Protein AF-A0A920VWK7-F1 (afdb_monomer_lite)

Structure (mmCIF, N/CA/C/O backbone):
data_AF-A0A920VWK7-F1
#
_entry.id   AF-A0A920VWK7-F1
#
loop_
_atom_site.group_PDB
_atom_site.id
_atom_site.type_symbol
_atom_site.label_atom_id
_atom_site.label_alt_id
_atom_site.label_comp_id
_atom_site.label_asym_id
_atom_site.label_entity_id
_atom_site.label_seq_id
_atom_site.pdbx_PDB_ins_code
_atom_site.Cartn_x
_atom_site.Cartn_y
_atom_site.Cartn_z
_atom_site.occupancy
_atom_site.B_iso_or_equiv
_atom_site.auth_seq_id
_atom_site.auth_comp_id
_atom_site.auth_asym_id
_atom_site.auth_atom_id
_atom_site.pdbx_PDB_model_num
ATOM 1 N N . MET A 1 1 ? -8.864 6.706 -6.988 1.00 40.84 1 MET A N 1
ATOM 2 C CA . MET A 1 1 ? -9.588 7.421 -5.906 1.00 40.84 1 MET A CA 1
ATOM 3 C C . MET A 1 1 ? -10.229 6.371 -5.015 1.00 40.84 1 MET A C 1
ATOM 5 O O . MET A 1 1 ? -10.830 5.451 -5.556 1.00 40.84 1 MET A O 1
ATOM 9 N N . GLY A 1 2 ? -9.999 6.447 -3.701 1.00 53.31 2 GLY A N 1
ATOM 10 C CA . GLY A 1 2 ? -10.390 5.415 -2.731 1.00 53.31 2 GLY A CA 1
ATOM 11 C C . GLY A 1 2 ? -11.820 5.559 -2.212 1.00 53.31 2 GLY A C 1
ATOM 12 O O . GLY A 1 2 ? -12.460 6.589 -2.414 1.00 53.31 2 GLY A O 1
ATOM 13 N N . VAL A 1 3 ? -12.311 4.513 -1.551 1.00 54.47 3 VAL A N 1
ATOM 14 C CA . VAL A 1 3 ? -13.620 4.487 -0.882 1.00 54.47 3 VAL A CA 1
ATOM 15 C C . VAL A 1 3 ? -13.497 3.719 0.436 1.00 54.47 3 VAL A C 1
ATOM 17 O O . VAL A 1 3 ? -12.747 2.743 0.527 1.00 54.47 3 VAL A O 1
ATOM 20 N N . PHE A 1 4 ? -14.203 4.170 1.470 1.00 56.66 4 PHE A N 1
ATOM 21 C CA . PHE A 1 4 ? -14.059 3.686 2.841 1.00 56.66 4 PHE A CA 1
ATOM 22 C C . PHE A 1 4 ? -15.153 2.698 3.266 1.00 56.66 4 PHE A C 1
ATOM 24 O O . PHE A 1 4 ? -16.298 2.813 2.862 1.00 56.66 4 PHE A O 1
ATOM 31 N N . SER A 1 5 ? -14.801 1.794 4.178 1.00 58.31 5 SER A N 1
ATOM 32 C CA . SER A 1 5 ? -15.632 0.811 4.885 1.00 58.31 5 SER A CA 1
ATOM 33 C C . SER A 1 5 ? -16.320 -0.246 4.015 1.00 58.31 5 SER A C 1
ATOM 35 O O . SER A 1 5 ? -17.543 -0.314 3.934 1.00 58.31 5 SER A O 1
ATOM 37 N N . LEU A 1 6 ? -15.523 -1.117 3.389 1.00 62.44 6 LEU A N 1
ATOM 38 C CA . LEU A 1 6 ? -16.017 -2.211 2.548 1.00 62.44 6 LEU A CA 1
ATOM 39 C C . LEU A 1 6 ? -15.268 -3.507 2.890 1.00 62.44 6 LEU A C 1
ATOM 41 O O . LEU A 1 6 ? -14.084 -3.631 2.589 1.00 62.44 6 LEU A O 1
ATOM 45 N N . LYS A 1 7 ? -15.950 -4.452 3.551 1.00 57.34 7 LYS A N 1
ATOM 46 C CA . LYS A 1 7 ? -15.389 -5.766 3.927 1.00 57.34 7 LYS A CA 1
ATOM 47 C C . LYS A 1 7 ? -15.497 -6.813 2.809 1.00 57.34 7 LYS A C 1
ATOM 49 O O . LYS A 1 7 ? -14.601 -7.634 2.673 1.00 57.34 7 LYS A O 1
ATOM 54 N N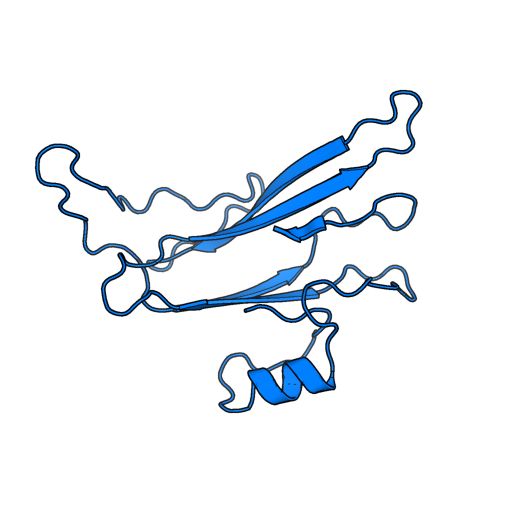 . ASP A 1 8 ? -16.534 -6.727 1.969 1.00 63.69 8 ASP A N 1
ATOM 55 C CA . ASP A 1 8 ? -16.905 -7.777 1.003 1.00 63.69 8 ASP A CA 1
ATOM 56 C C . ASP A 1 8 ? -17.111 -7.228 -0.417 1.00 63.69 8 ASP A C 1
ATOM 58 O O . ASP A 1 8 ? -18.178 -7.369 -1.024 1.00 63.69 8 ASP A O 1
ATOM 62 N N . VAL A 1 9 ? -16.106 -6.533 -0.949 1.00 68.44 9 VAL A N 1
ATOM 63 C CA . VAL A 1 9 ? -16.151 -6.015 -2.321 1.00 68.44 9 VAL A CA 1
ATOM 64 C C . VAL A 1 9 ? -15.140 -6.745 -3.193 1.00 68.44 9 VAL A C 1
ATOM 66 O O . VAL A 1 9 ? -13.947 -6.773 -2.901 1.00 68.44 9 VAL A O 1
ATOM 69 N N . ASP A 1 10 ? -15.636 -7.318 -4.290 1.00 71.25 10 ASP A N 1
ATOM 70 C CA . ASP A 1 10 ? -14.802 -7.926 -5.320 1.00 71.25 10 ASP A CA 1
ATOM 71 C C . ASP A 1 10 ? -14.040 -6.842 -6.092 1.00 71.25 10 ASP A C 1
ATOM 73 O O . ASP A 1 10 ? -14.618 -6.082 -6.873 1.00 71.25 10 ASP A O 1
ATOM 77 N N . LEU A 1 11 ? -12.724 -6.799 -5.877 1.00 72.25 11 LEU A N 1
ATOM 78 C CA . LEU A 1 11 ? -11.803 -5.868 -6.528 1.00 72.25 11 LEU A CA 1
ATOM 79 C C . LEU A 1 11 ? -11.714 -6.061 -8.051 1.00 72.25 11 LEU A C 1
ATOM 81 O O . LEU A 1 11 ? -11.142 -5.208 -8.729 1.00 72.25 11 LEU A O 1
ATOM 85 N N . ASN A 1 12 ? -12.212 -7.170 -8.601 1.00 74.50 12 ASN A N 1
ATOM 86 C CA . ASN A 1 12 ? -12.187 -7.453 -10.038 1.00 74.50 12 ASN A CA 1
ATOM 87 C C . ASN A 1 12 ? -13.516 -7.157 -10.748 1.00 74.50 12 ASN A C 1
ATOM 89 O O . ASN A 1 12 ? -13.604 -7.352 -11.955 1.00 74.50 12 ASN A O 1
ATOM 93 N N . SER A 1 13 ? -14.536 -6.684 -10.029 1.00 74.06 13 SER A N 1
ATOM 94 C CA . SER A 1 13 ? -15.829 -6.338 -10.622 1.00 74.06 13 SER A CA 1
ATOM 95 C C . SER A 1 13 ? -15.742 -5.024 -11.410 1.00 74.06 13 SER A C 1
ATOM 97 O O . SER A 1 13 ? -15.250 -4.028 -10.884 1.00 74.06 13 SER A O 1
ATOM 99 N N . ASP A 1 14 ? -16.304 -4.976 -12.622 1.00 74.00 14 ASP A N 1
ATOM 100 C CA . ASP A 1 14 ? -16.440 -3.725 -13.395 1.00 74.00 14 ASP A CA 1
ATOM 101 C C . ASP A 1 14 ? -17.271 -2.659 -12.648 1.00 74.00 14 ASP A C 1
ATOM 103 O O . ASP A 1 14 ? -17.033 -1.459 -12.769 1.00 74.00 14 ASP A O 1
ATOM 107 N N . ASP A 1 15 ? -18.198 -3.095 -11.789 1.00 74.62 15 ASP A N 1
ATOM 108 C CA . ASP A 1 15 ? -19.023 -2.234 -10.933 1.00 74.62 15 ASP A CA 1
ATOM 109 C C . ASP A 1 15 ? -18.349 -1.849 -9.603 1.00 74.62 15 ASP A C 1
ATOM 111 O O . ASP A 1 15 ? -19.021 -1.332 -8.704 1.00 74.62 15 ASP A O 1
ATOM 115 N N . LEU A 1 16 ? -17.045 -2.109 -9.434 1.00 72.31 16 LEU A N 1
ATOM 116 C CA . LEU A 1 16 ? -16.307 -1.861 -8.189 1.00 72.31 16 LEU A CA 1
ATOM 117 C C . LEU A 1 16 ? -16.565 -0.454 -7.642 1.00 72.31 16 LEU A C 1
ATOM 119 O O . LEU A 1 16 ? -16.924 -0.294 -6.479 1.00 72.31 16 LEU A O 1
ATOM 123 N N . VAL A 1 17 ? -16.434 0.560 -8.498 1.00 70.88 17 VAL A N 1
ATOM 124 C CA . VAL A 1 17 ? -16.604 1.970 -8.125 1.00 70.88 17 VAL A CA 1
ATOM 125 C C . VAL A 1 17 ? -18.030 2.251 -7.669 1.00 70.88 17 VAL A C 1
ATOM 127 O O . VAL A 1 17 ? -18.237 2.863 -6.625 1.00 70.88 17 VAL A O 1
ATOM 130 N N . LYS A 1 18 ? -19.022 1.764 -8.419 1.00 70.69 18 LYS A N 1
ATOM 131 C CA . LYS A 1 18 ? -20.438 1.988 -8.122 1.00 70.69 18 LYS A CA 1
ATOM 132 C C . LYS A 1 18 ? -20.837 1.339 -6.796 1.00 70.69 18 LYS A C 1
ATOM 134 O O . LYS A 1 18 ? -21.386 2.009 -5.929 1.00 70.69 18 LYS A O 1
ATOM 139 N N . LYS A 1 19 ? -20.472 0.068 -6.599 1.00 71.88 19 LYS A N 1
ATOM 140 C CA . LYS A 1 19 ? -20.716 -0.664 -5.344 1.00 71.88 19 LYS A CA 1
ATOM 141 C C . LYS A 1 19 ? -19.986 -0.032 -4.168 1.00 71.88 19 LYS A C 1
ATOM 143 O O . LYS A 1 19 ? -20.509 -0.028 -3.056 1.00 71.88 19 LYS A O 1
ATOM 148 N N . ALA A 1 20 ? -18.785 0.489 -4.409 1.00 68.94 20 ALA A N 1
ATOM 149 C CA . ALA A 1 20 ? -18.026 1.165 -3.382 1.00 68.94 20 ALA A CA 1
ATOM 150 C C . ALA A 1 20 ? -18.722 2.460 -2.947 1.00 68.94 20 ALA A C 1
ATOM 152 O O . ALA A 1 20 ? -18.938 2.640 -1.755 1.00 68.94 20 ALA A O 1
ATOM 153 N N . TYR A 1 21 ? -19.152 3.314 -3.881 1.00 66.19 21 TYR A N 1
ATOM 154 C CA . TYR A 1 21 ? -19.901 4.533 -3.549 1.00 66.19 21 TYR A CA 1
ATOM 155 C C . TYR A 1 21 ? -21.268 4.265 -2.904 1.00 66.19 21 TYR A C 1
ATOM 157 O O . TYR A 1 21 ? -21.710 5.063 -2.087 1.00 66.19 21 TYR A O 1
ATOM 165 N N . GLU A 1 22 ? -21.939 3.162 -3.246 1.00 69.31 22 GLU A N 1
ATOM 166 C CA . GLU A 1 22 ? -23.230 2.796 -2.642 1.00 69.31 22 GLU A CA 1
ATOM 167 C C . GLU A 1 22 ? -23.103 2.340 -1.183 1.00 69.31 22 GLU A C 1
ATOM 169 O O . GLU A 1 22 ? -24.011 2.561 -0.385 1.00 69.31 22 GLU A O 1
ATOM 174 N N . LYS A 1 23 ? -22.003 1.664 -0.836 1.00 68.56 23 LYS A N 1
ATOM 175 C CA . LYS A 1 23 ? -21.838 1.003 0.468 1.00 68.56 23 LYS A CA 1
ATOM 176 C C . LYS A 1 23 ? -20.802 1.659 1.376 1.00 68.56 23 LYS A C 1
ATOM 178 O O . LYS A 1 23 ? -20.737 1.320 2.554 1.00 68.56 23 LYS A O 1
ATOM 183 N N . GLY A 1 24 ? -19.972 2.534 0.826 1.00 68.12 24 GLY A N 1
ATOM 184 C CA . GLY A 1 24 ? -18.816 3.090 1.501 1.00 68.12 24 GLY A CA 1
ATOM 185 C C . GLY A 1 24 ? -18.906 4.589 1.744 1.00 68.12 24 GLY A C 1
ATOM 186 O O . GLY A 1 24 ? -19.702 5.305 1.141 1.00 68.12 24 GLY A O 1
ATOM 187 N N . VAL A 1 25 ? -18.049 5.076 2.636 1.00 70.38 25 VAL A N 1
ATOM 188 C CA . VAL A 1 25 ? -17.906 6.508 2.913 1.00 70.38 25 VAL A CA 1
ATOM 189 C C . VAL A 1 25 ? -16.916 7.099 1.894 1.00 70.38 25 VAL A C 1
ATOM 191 O O . VAL A 1 25 ? -15.847 6.519 1.678 1.00 70.38 25 VAL A O 1
ATOM 194 N N . PRO A 1 26 ? -17.235 8.212 1.212 1.00 68.06 26 PRO A N 1
ATOM 195 C CA . PRO A 1 26 ? -16.315 8.819 0.255 1.00 68.06 26 PRO A CA 1
ATOM 196 C C . PRO A 1 26 ? -15.115 9.470 0.958 1.00 68.06 26 PRO A C 1
ATOM 198 O O . PRO A 1 26 ? -15.201 9.901 2.110 1.00 68.06 26 PRO A O 1
ATOM 201 N N . MET A 1 27 ? -13.997 9.594 0.235 1.00 67.31 27 MET A N 1
ATOM 202 C CA . MET A 1 27 ? -12.832 10.365 0.689 1.00 67.31 27 MET A CA 1
ATOM 203 C C . MET A 1 27 ? -13.255 11.783 1.097 1.00 67.31 27 MET A C 1
ATOM 205 O O . MET A 1 27 ? -13.893 12.480 0.311 1.00 67.31 27 MET A O 1
ATOM 209 N N . GLY A 1 28 ? -12.886 12.214 2.305 1.00 65.50 28 GLY A N 1
ATOM 210 C CA . GLY A 1 28 ? -13.199 13.552 2.826 1.00 65.50 28 GLY A CA 1
ATOM 211 C C . GLY A 1 28 ? -14.486 13.659 3.650 1.00 65.50 28 GLY A C 1
ATOM 212 O O . GLY A 1 28 ? -14.753 14.730 4.184 1.00 65.50 28 GLY A O 1
ATOM 213 N N . ALA A 1 29 ? -15.259 12.581 3.788 1.00 65.38 29 ALA A N 1
ATOM 214 C CA . ALA A 1 29 ? -16.342 12.516 4.764 1.00 65.38 29 ALA A CA 1
ATOM 215 C C . ALA A 1 29 ? -15.842 11.998 6.123 1.00 65.38 29 ALA A C 1
ATOM 217 O O . ALA A 1 29 ? -14.874 11.236 6.199 1.00 65.38 29 ALA A O 1
ATOM 218 N N . ASP A 1 30 ? -16.524 12.402 7.194 1.00 65.38 30 ASP A N 1
ATOM 219 C CA . ASP A 1 30 ? -16.221 11.941 8.546 1.00 65.38 30 ASP A CA 1
ATOM 220 C C . ASP A 1 30 ? -16.660 10.487 8.732 1.00 65.38 30 ASP A C 1
ATOM 222 O O . ASP A 1 30 ? -17.808 10.114 8.479 1.00 65.38 30 ASP A O 1
ATOM 226 N N . LEU A 1 31 ? -15.735 9.653 9.206 1.00 65.88 31 LEU A N 1
ATOM 227 C CA . LEU A 1 31 ? -16.005 8.246 9.456 1.00 65.88 31 LEU A CA 1
ATOM 228 C C . LEU A 1 31 ? -16.511 8.056 10.891 1.00 65.88 31 LEU A C 1
ATOM 230 O O . LEU A 1 31 ? -15.734 7.985 11.844 1.00 65.88 31 LEU A O 1
ATOM 234 N N . ILE A 1 32 ? -17.830 7.957 11.045 1.00 62.16 32 ILE A N 1
ATOM 235 C CA . ILE A 1 32 ? -18.461 7.640 12.329 1.00 62.16 32 ILE A CA 1
ATOM 236 C C . ILE A 1 32 ? -18.408 6.120 12.514 1.00 62.16 32 ILE A C 1
ATOM 238 O O . ILE A 1 32 ? -19.163 5.374 11.897 1.00 62.16 32 ILE A O 1
ATOM 242 N N . SER A 1 33 ? -17.478 5.640 13.340 1.00 59.38 33 SER A N 1
ATOM 243 C CA . SER A 1 33 ? -17.373 4.211 13.657 1.00 59.38 33 SER A CA 1
ATOM 244 C C . SER A 1 33 ? -18.415 3.814 14.710 1.00 59.38 33 SER A C 1
ATOM 246 O O . SER A 1 33 ? -18.249 4.076 15.906 1.00 59.38 33 SER A O 1
ATOM 248 N N . GLU A 1 34 ? -19.481 3.137 14.279 1.00 54.12 34 GLU A N 1
ATOM 249 C CA . GLU A 1 34 ? -20.445 2.474 15.166 1.00 54.12 34 GLU A CA 1
ATOM 250 C C . GLU A 1 34 ? -19.910 1.109 15.630 1.00 54.12 34 GLU A C 1
ATOM 252 O O . GLU A 1 34 ? -20.417 0.054 15.268 1.00 54.12 34 GLU A O 1
ATOM 257 N N . GLY A 1 35 ? -18.826 1.084 16.410 1.00 60.31 35 GLY A N 1
ATOM 258 C CA . GLY A 1 35 ? -18.319 -0.198 16.909 1.00 60.31 35 GLY A CA 1
ATOM 259 C C . GLY A 1 35 ? -16.909 -0.171 17.464 1.00 60.31 35 GLY A C 1
ATOM 260 O O . GLY A 1 35 ? -16.378 0.887 17.791 1.00 60.31 35 GLY A O 1
ATOM 261 N N . ASN A 1 36 ? -16.336 -1.360 17.642 1.00 62.88 36 ASN A N 1
ATOM 262 C CA . ASN A 1 36 ? -14.920 -1.567 17.966 1.00 62.88 36 ASN A CA 1
ATOM 263 C C . ASN A 1 36 ? -14.155 -2.142 16.758 1.00 62.88 36 ASN A C 1
ATOM 265 O O . ASN A 1 36 ? -13.063 -2.680 16.916 1.00 62.88 36 ASN A O 1
ATOM 269 N N . GLU A 1 37 ? -14.762 -2.090 15.571 1.00 71.50 37 GLU A N 1
ATOM 270 C CA . GLU A 1 37 ? -14.197 -2.644 14.346 1.00 71.50 37 GLU A CA 1
ATOM 271 C C . GLU A 1 37 ? -13.260 -1.638 13.679 1.00 71.50 37 GLU A C 1
ATOM 273 O O . GLU A 1 37 ? -13.609 -0.464 13.520 1.00 71.50 37 GLU A O 1
ATOM 278 N N . SER A 1 38 ? -12.081 -2.108 13.265 1.00 76.56 38 SER A N 1
ATOM 279 C CA . SER A 1 38 ? -11.168 -1.307 12.455 1.00 76.56 38 SER A CA 1
ATOM 280 C C . SER A 1 38 ? -11.811 -0.972 11.105 1.00 76.56 38 SER A C 1
ATOM 282 O O . SER A 1 38 ? -12.392 -1.857 10.465 1.00 76.56 38 SER A O 1
ATOM 284 N N . PRO A 1 39 ? -11.701 0.279 10.632 1.00 76.75 39 PRO A N 1
ATOM 285 C CA . PRO A 1 39 ? -12.171 0.640 9.307 1.00 76.75 39 PRO A CA 1
ATOM 286 C C . PRO A 1 39 ? -11.357 -0.072 8.219 1.00 76.75 39 PRO A C 1
ATOM 288 O O . PRO A 1 39 ? -10.152 -0.298 8.360 1.00 76.75 39 PRO A O 1
ATOM 291 N N . HIS A 1 40 ? -12.048 -0.421 7.135 1.00 79.75 40 HIS A N 1
ATOM 292 C CA . HIS A 1 40 ? -11.475 -1.058 5.949 1.00 79.75 40 HIS A CA 1
ATOM 293 C C . HIS A 1 40 ? -11.456 -0.038 4.811 1.00 79.75 40 HIS A C 1
ATOM 295 O O . HIS A 1 40 ? -12.387 0.748 4.675 1.00 79.75 40 HIS A O 1
ATOM 301 N N . PHE A 1 41 ? -10.423 -0.041 3.985 1.00 79.00 41 PHE A N 1
ATOM 302 C CA . PHE A 1 41 ? -10.16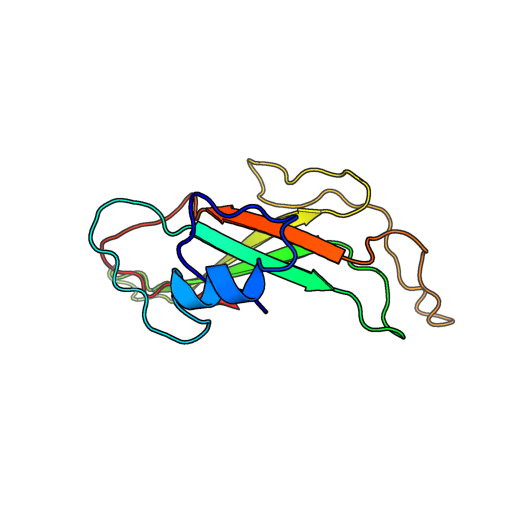6 0.990 2.986 1.00 79.00 41 PHE A CA 1
ATOM 303 C C . PHE A 1 41 ? -9.910 0.334 1.640 1.00 79.00 41 PHE A C 1
ATOM 305 O O . PHE A 1 41 ? -8.963 -0.438 1.518 1.00 79.00 41 PHE A O 1
ATOM 312 N N . ILE A 1 42 ? -10.700 0.664 0.618 1.00 82.75 42 ILE A N 1
ATOM 313 C CA . ILE A 1 42 ? -10.334 0.320 -0.756 1.00 82.75 42 ILE A CA 1
ATOM 314 C C . ILE A 1 42 ? -9.354 1.377 -1.246 1.00 82.75 42 ILE A C 1
ATOM 316 O O . ILE A 1 42 ? -9.705 2.549 -1.405 1.00 82.75 42 ILE A O 1
ATOM 320 N N . VAL A 1 43 ? -8.122 0.946 -1.500 1.00 84.25 43 VAL A N 1
ATOM 321 C CA . VAL A 1 43 ? -7.066 1.787 -2.056 1.00 84.25 43 VAL A CA 1
ATOM 322 C C . VAL A 1 43 ? -6.807 1.327 -3.480 1.00 84.25 43 VAL A C 1
ATOM 324 O O . VAL A 1 43 ? -6.422 0.182 -3.711 1.00 84.25 43 VAL A O 1
ATOM 327 N N . TRP A 1 44 ? -7.032 2.225 -4.435 1.00 85.06 44 TRP A N 1
ATOM 328 C CA . TRP A 1 44 ? -6.849 1.954 -5.856 1.00 85.06 44 TRP A CA 1
ATOM 329 C C . TRP A 1 44 ? -6.189 3.142 -6.552 1.00 85.06 44 TRP A C 1
ATOM 331 O O . TRP A 1 44 ? -6.679 4.280 -6.475 1.00 85.06 44 TRP A O 1
ATOM 341 N N . ALA A 1 45 ? -5.086 2.853 -7.240 1.00 85.75 45 ALA A N 1
ATOM 342 C CA . ALA A 1 45 ? -4.394 3.788 -8.108 1.00 85.75 45 ALA A CA 1
ATOM 343 C C . ALA A 1 45 ? -4.025 3.132 -9.438 1.00 85.75 45 ALA A C 1
ATOM 345 O O . ALA A 1 45 ? -3.707 1.943 -9.511 1.00 85.75 45 ALA A O 1
ATOM 346 N N . GLN A 1 46 ? -4.012 3.961 -10.473 1.00 87.44 46 GLN A N 1
ATOM 347 C CA . GLN A 1 46 ? -3.583 3.614 -11.815 1.00 87.44 46 GLN A CA 1
ATOM 348 C C . GLN A 1 46 ? -2.555 4.651 -12.262 1.00 87.44 46 GLN A C 1
ATOM 350 O O . GLN A 1 46 ? -2.666 5.827 -11.902 1.00 87.44 46 GLN A O 1
AT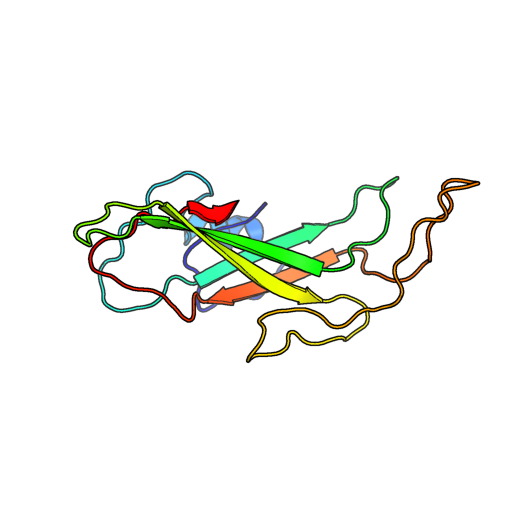OM 355 N N . ARG A 1 47 ? -1.526 4.215 -12.991 1.00 85.44 47 ARG A N 1
ATOM 356 C CA . ARG A 1 47 ? -0.534 5.142 -13.542 1.00 85.44 47 ARG A CA 1
ATOM 357 C C . ARG A 1 47 ? -1.179 6.036 -14.603 1.00 85.44 47 ARG A C 1
ATOM 359 O O . ARG A 1 47 ? -2.071 5.600 -15.329 1.00 85.44 47 ARG A O 1
ATOM 366 N N . ASP A 1 48 ? -0.670 7.254 -14.739 1.00 84.31 48 ASP A N 1
ATOM 367 C CA . ASP A 1 48 ? -0.989 8.113 -15.880 1.00 84.31 48 ASP A CA 1
ATOM 368 C C . ASP A 1 48 ? -0.429 7.504 -17.179 1.00 84.31 48 ASP A C 1
ATOM 370 O O . ASP A 1 48 ? 0.584 6.804 -17.147 1.00 84.31 48 ASP A O 1
ATOM 374 N N . SER A 1 49 ? -1.042 7.793 -18.331 1.00 82.94 49 SER A N 1
ATOM 375 C CA . SER A 1 49 ? -0.583 7.324 -19.646 1.00 82.94 49 SER A CA 1
ATOM 376 C C . SER A 1 49 ? 0.893 7.642 -19.910 1.00 82.94 49 SER A C 1
ATOM 378 O O . SER A 1 49 ? 1.628 6.760 -20.367 1.00 82.94 49 SER A O 1
ATOM 380 N N . TYR A 1 50 ? 1.347 8.842 -19.535 1.00 81.44 50 TYR A N 1
ATOM 381 C CA . TYR A 1 50 ? 2.743 9.283 -19.663 1.00 81.44 50 TYR A CA 1
ATOM 382 C C . TYR A 1 50 ? 3.547 9.142 -18.359 1.00 81.44 50 TYR A C 1
ATOM 384 O O . TYR A 1 50 ? 4.721 9.505 -18.311 1.00 81.44 50 TYR A O 1
ATOM 392 N N . GLY A 1 51 ? 2.927 8.622 -17.297 1.00 79.00 51 GLY A N 1
ATOM 393 C CA . GLY A 1 51 ? 3.541 8.477 -15.981 1.00 79.00 51 GLY A CA 1
ATOM 394 C C . GLY A 1 51 ? 4.404 7.225 -15.840 1.00 79.00 51 GLY A C 1
ATOM 395 O O . GLY A 1 51 ? 4.160 6.197 -16.480 1.00 79.00 51 GLY A O 1
ATOM 396 N N . ALA A 1 52 ? 5.385 7.299 -14.940 1.00 85.44 52 ALA A N 1
ATOM 397 C CA . ALA A 1 52 ? 6.170 6.142 -14.529 1.00 85.44 52 ALA A CA 1
ATOM 398 C C . ALA A 1 52 ? 5.275 5.041 -13.916 1.00 85.44 52 ALA A C 1
ATOM 400 O O . ALA A 1 52 ? 4.219 5.348 -13.350 1.00 85.44 52 ALA A O 1
ATOM 401 N N . PRO A 1 53 ? 5.680 3.761 -13.999 1.00 88.88 53 PRO A N 1
ATOM 402 C CA . PRO A 1 53 ? 4.990 2.674 -13.313 1.00 88.88 53 PRO A CA 1
ATOM 403 C C . PRO A 1 53 ? 4.875 2.908 -11.797 1.00 88.88 53 PRO A C 1
ATOM 405 O O . PRO A 1 53 ? 5.762 3.486 -11.167 1.00 88.88 53 PRO A O 1
ATOM 408 N N . LEU A 1 54 ? 3.785 2.432 -11.193 1.00 89.25 54 LEU A N 1
ATOM 409 C CA . LEU A 1 54 ? 3.554 2.537 -9.754 1.00 89.25 54 LEU A CA 1
ATOM 410 C C . LEU A 1 54 ? 4.431 1.531 -9.004 1.00 89.25 54 LEU A C 1
ATOM 412 O O . LEU A 1 54 ? 4.337 0.333 -9.252 1.00 89.25 54 LEU A O 1
ATOM 416 N N . GLN A 1 55 ? 5.236 2.004 -8.053 1.00 89.56 55 GLN A N 1
ATOM 417 C CA . GLN A 1 55 ? 6.086 1.147 -7.216 1.00 89.56 55 GLN A CA 1
ATOM 418 C C . GLN A 1 55 ? 5.332 0.565 -6.008 1.00 89.56 55 GLN A C 1
ATOM 420 O O . GLN A 1 55 ? 5.514 -0.589 -5.624 1.00 89.56 55 GLN A O 1
ATOM 425 N N . ARG A 1 56 ? 4.516 1.390 -5.348 1.00 92.38 56 ARG A N 1
ATOM 426 C CA . ARG A 1 56 ? 3.796 1.031 -4.121 1.00 92.38 56 ARG A CA 1
ATOM 427 C C . ARG A 1 56 ? 2.597 1.941 -3.903 1.00 92.38 56 ARG A C 1
ATOM 429 O O . ARG A 1 56 ? 2.582 3.070 -4.386 1.00 92.38 56 ARG A O 1
ATOM 436 N N . LEU A 1 57 ? 1.629 1.457 -3.135 1.00 90.50 57 LEU A N 1
ATOM 437 C CA . LEU A 1 57 ? 0.572 2.268 -2.539 1.00 90.50 57 LEU A CA 1
ATOM 438 C C . LEU A 1 57 ? 0.920 2.560 -1.089 1.00 90.50 57 LEU A C 1
ATOM 440 O O . LEU A 1 57 ? 1.333 1.652 -0.367 1.00 90.50 57 LEU A O 1
ATOM 444 N N . GLN A 1 58 ? 0.711 3.803 -0.668 1.00 89.88 58 GLN A N 1
ATOM 445 C CA . GLN A 1 58 ? 0.956 4.234 0.701 1.00 89.88 58 GLN A CA 1
ATOM 446 C C . GLN A 1 58 ? -0.300 4.866 1.285 1.00 89.88 58 GLN A C 1
ATOM 448 O O . GLN A 1 58 ? -1.043 5.547 0.584 1.00 89.88 58 GLN A O 1
ATOM 453 N N . VAL A 1 59 ? -0.513 4.624 2.570 1.00 87.38 59 VAL A N 1
ATOM 454 C CA . VAL A 1 59 ? -1.525 5.279 3.385 1.00 87.38 59 VAL A CA 1
ATOM 455 C C . VAL A 1 59 ? -0.795 6.030 4.484 1.00 87.38 59 VAL A C 1
ATOM 457 O O . VAL A 1 59 ? -0.093 5.434 5.306 1.00 87.38 59 VAL A O 1
ATOM 460 N N . ILE A 1 60 ? -0.942 7.351 4.486 1.00 86.81 60 ILE A N 1
ATOM 461 C CA . ILE A 1 60 ? -0.373 8.207 5.523 1.00 86.81 60 ILE A CA 1
ATOM 462 C C . ILE A 1 60 ? -1.454 8.429 6.571 1.00 86.81 60 ILE A C 1
ATOM 464 O O . ILE A 1 60 ? -2.414 9.153 6.326 1.00 86.81 60 ILE A O 1
ATOM 468 N N . LYS A 1 61 ? -1.307 7.789 7.731 1.00 84.56 61 LYS A N 1
ATOM 469 C CA . LYS A 1 61 ? -2.233 7.904 8.859 1.00 84.56 61 LYS A CA 1
ATOM 470 C C . LYS A 1 61 ? -1.749 8.994 9.807 1.00 84.56 61 LYS A C 1
ATOM 472 O O . LYS A 1 61 ? -0.720 8.835 10.460 1.00 84.56 61 LYS A O 1
ATOM 477 N N . GLY A 1 62 ? -2.527 10.064 9.914 1.00 82.94 62 GLY A N 1
ATOM 478 C CA . GLY A 1 62 ? -2.410 11.079 10.956 1.00 82.94 62 GLY A CA 1
ATOM 479 C C . GLY A 1 62 ? -3.415 10.833 12.080 1.00 82.94 62 GLY A C 1
ATOM 480 O O . GLY A 1 62 ? -4.553 10.456 11.805 1.00 82.94 62 GLY A O 1
ATOM 481 N N . TRP A 1 63 ? -3.009 11.039 13.333 1.00 82.44 63 TRP A N 1
ATOM 482 C CA . TRP A 1 63 ? -3.915 11.075 14.483 1.00 82.44 63 TRP A CA 1
ATOM 483 C C . TRP A 1 63 ? -3.430 12.063 15.540 1.00 82.44 63 TRP A C 1
ATOM 485 O O . TRP A 1 63 ? -2.277 12.491 15.549 1.00 82.44 63 TRP A O 1
ATOM 495 N N . TYR A 1 64 ? -4.332 12.431 16.437 1.00 77.44 64 TYR A N 1
ATOM 496 C CA . TYR A 1 64 ? -4.032 13.283 17.578 1.00 77.44 64 TYR A CA 1
ATOM 497 C C . TYR A 1 64 ? -3.920 12.424 18.833 1.00 77.44 64 TYR A C 1
ATOM 499 O O . TYR A 1 64 ? -4.741 11.532 19.019 1.00 77.44 64 TYR A O 1
ATOM 507 N N . ASP A 1 65 ? -2.919 12.656 19.678 1.00 71.31 65 ASP A N 1
ATOM 508 C CA . ASP A 1 65 ? -2.845 12.013 20.989 1.00 71.31 65 ASP A CA 1
ATOM 509 C C . ASP A 1 65 ? -3.508 12.922 22.038 1.00 71.31 65 ASP A C 1
ATOM 511 O O . ASP A 1 65 ? -3.092 14.064 22.224 1.00 71.31 65 ASP A O 1
ATOM 515 N N . HIS A 1 66 ? -4.545 12.440 22.734 1.00 68.31 66 HIS A N 1
ATOM 516 C CA . HIS A 1 66 ? -5.150 13.181 23.857 1.00 68.31 66 HIS A CA 1
ATOM 517 C C . HIS A 1 66 ? -4.370 13.027 25.171 1.00 68.31 66 HIS A C 1
ATOM 519 O O . HIS A 1 66 ? -4.888 13.376 26.236 1.00 68.31 66 HIS A O 1
ATOM 525 N N . GLY A 1 67 ? -3.143 12.506 25.117 1.00 67.00 67 GLY A N 1
ATOM 526 C CA . GLY A 1 67 ? -2.180 12.610 26.205 1.00 67.00 67 GLY A CA 1
ATOM 527 C C . GLY A 1 67 ? -1.874 14.067 26.604 1.00 67.00 67 GLY A C 1
ATOM 528 O O . GLY A 1 67 ? -2.283 15.012 25.922 1.00 67.00 67 GLY A O 1
ATOM 529 N N . PRO A 1 68 ? -1.150 14.271 27.718 1.00 60.22 68 PRO A N 1
ATOM 530 C CA . PRO A 1 68 ? -0.847 15.602 28.256 1.00 60.22 68 PRO A CA 1
ATOM 531 C C . PRO A 1 68 ? -0.152 16.526 27.242 1.00 60.22 68 PRO A C 1
ATOM 533 O O . PRO A 1 68 ? -0.400 17.732 27.256 1.00 60.22 68 PRO A O 1
ATOM 536 N N . ASP A 1 69 ? 0.634 15.952 26.330 1.00 66.94 69 ASP A N 1
ATOM 537 C CA . ASP A 1 69 ? 1.443 16.684 25.353 1.00 66.94 69 ASP A CA 1
ATOM 538 C C . ASP A 1 69 ? 0.678 17.066 24.077 1.00 66.94 69 ASP A C 1
ATOM 540 O O . ASP A 1 69 ? 1.157 17.896 23.306 1.00 66.94 69 ASP A O 1
ATOM 544 N N . LYS A 1 70 ? -0.547 16.539 23.873 1.00 70.75 70 LYS A N 1
ATOM 545 C CA . LYS A 1 70 ? -1.469 17.025 22.829 1.00 70.75 70 LYS A CA 1
ATOM 546 C C . LYS A 1 70 ? -0.847 17.066 21.420 1.00 70.75 70 LYS A C 1
ATOM 548 O O . LYS A 1 70 ? -1.081 17.997 20.646 1.00 70.75 70 LYS A O 1
ATOM 553 N N . GLU A 1 71 ? -0.036 16.064 21.088 1.00 78.38 71 GLU A N 1
ATOM 554 C CA . GLU A 1 71 ? 0.759 16.045 19.859 1.00 78.38 71 GLU A CA 1
ATOM 555 C C . GLU A 1 71 ? 0.026 15.380 18.687 1.00 78.38 71 GLU A C 1
ATOM 557 O O . GLU A 1 71 ? -0.629 14.344 18.824 1.00 78.38 71 GLU A O 1
ATOM 562 N N . THR A 1 72 ? 0.209 15.937 17.490 1.00 82.62 72 THR A N 1
ATOM 563 C CA . THR 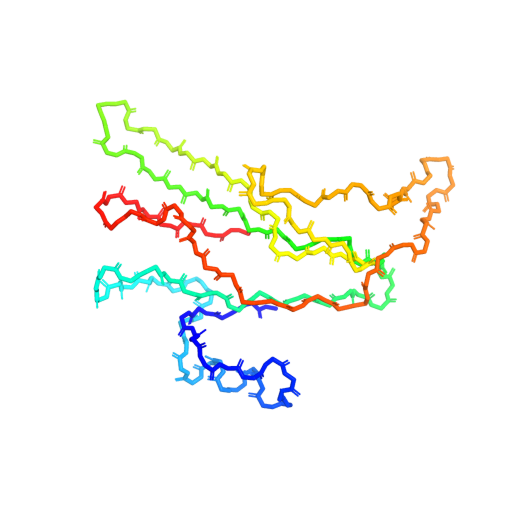A 1 72 ? -0.129 15.266 16.230 1.00 82.62 72 THR A CA 1
ATOM 564 C C . THR A 1 72 ? 0.926 14.220 15.890 1.00 82.62 72 THR A C 1
ATOM 566 O O . THR A 1 72 ? 2.120 14.520 15.857 1.00 82.62 72 THR A O 1
ATOM 569 N N . LYS A 1 73 ? 0.487 13.000 15.590 1.00 84.38 73 LYS A N 1
ATOM 570 C CA . LYS A 1 73 ? 1.326 11.886 15.147 1.00 84.38 73 LYS A CA 1
ATOM 571 C C . LYS A 1 73 ? 0.990 11.521 13.707 1.00 84.38 73 LYS A C 1
ATOM 573 O O . LYS A 1 73 ? -0.163 11.608 13.291 1.00 84.38 73 LYS A O 1
ATOM 578 N N . GLU A 1 74 ? 2.000 11.076 12.972 1.00 87.19 74 GLU A N 1
ATOM 579 C CA . GLU A 1 74 ? 1.866 10.564 11.611 1.00 87.19 74 GLU A CA 1
ATOM 580 C C . GLU A 1 74 ? 2.618 9.236 11.492 1.00 87.19 74 GLU A C 1
ATOM 582 O O . GLU A 1 74 ? 3.696 9.064 12.067 1.00 87.19 74 GLU A O 1
ATOM 587 N N . LYS A 1 75 ? 2.051 8.286 10.749 1.00 87.69 75 LYS A N 1
ATOM 588 C CA . LYS A 1 75 ? 2.705 7.026 10.400 1.00 87.69 75 LYS A CA 1
ATOM 589 C C . LYS A 1 75 ? 2.344 6.635 8.974 1.00 87.69 75 LYS A C 1
ATOM 591 O O . LYS A 1 75 ? 1.180 6.676 8.580 1.00 87.69 75 LYS A O 1
ATOM 596 N N . VAL A 1 76 ? 3.359 6.235 8.218 1.00 90.38 76 VAL A N 1
ATOM 597 C CA . VAL A 1 76 ? 3.222 5.798 6.827 1.00 90.38 76 VAL A CA 1
ATOM 598 C C . VAL A 1 76 ? 3.125 4.279 6.783 1.00 90.38 76 VAL A C 1
ATOM 600 O O . VAL A 1 76 ? 3.961 3.592 7.370 1.00 90.38 76 VAL A O 1
ATOM 603 N N . TYR A 1 77 ? 2.131 3.773 6.059 1.00 90.81 77 TYR A N 1
ATOM 604 C CA . TYR A 1 77 ? 1.935 2.354 5.792 1.00 90.81 77 TYR A CA 1
ATOM 605 C C . TYR A 1 77 ? 2.025 2.111 4.296 1.00 90.81 77 TYR A C 1
ATOM 607 O O . TYR A 1 77 ? 1.256 2.691 3.534 1.00 90.81 77 TYR A O 1
ATOM 615 N N . ASP A 1 78 ? 2.913 1.225 3.869 1.00 92.44 78 ASP A N 1
ATOM 616 C CA . ASP A 1 78 ? 2.852 0.675 2.523 1.00 92.44 78 ASP A CA 1
ATOM 617 C C . ASP A 1 78 ? 1.766 -0.412 2.524 1.00 92.44 78 ASP A C 1
ATOM 619 O O . ASP A 1 78 ? 1.758 -1.288 3.387 1.00 92.44 78 ASP A O 1
ATOM 623 N N . VAL A 1 79 ? 0.811 -0.335 1.597 1.00 90.88 79 VAL A N 1
ATOM 624 C CA . VAL A 1 79 ? -0.392 -1.195 1.593 1.00 90.88 79 VAL A CA 1
ATOM 625 C C . VAL A 1 79 ? -0.463 -2.128 0.387 1.00 90.88 79 VAL A C 1
ATOM 627 O O . VAL A 1 79 ? -1.155 -3.144 0.424 1.00 90.88 79 VAL A O 1
ATOM 630 N N . ALA A 1 80 ? 0.277 -1.808 -0.673 1.00 91.25 80 ALA A N 1
ATOM 631 C CA . ALA A 1 80 ? 0.503 -2.679 -1.818 1.00 91.25 80 ALA A CA 1
ATOM 632 C C . ALA A 1 80 ? 1.880 -2.388 -2.417 1.00 91.25 80 ALA A C 1
ATOM 634 O O . ALA A 1 80 ? 2.300 -1.231 -2.458 1.00 91.25 80 ALA A O 1
ATOM 635 N N . CYS A 1 81 ? 2.547 -3.422 -2.921 1.00 92.12 81 CYS A N 1
ATOM 636 C CA . CYS A 1 81 ? 3.829 -3.316 -3.611 1.00 92.12 81 CYS A CA 1
ATOM 637 C C . CYS A 1 81 ? 3.677 -3.841 -5.041 1.00 92.12 81 CYS A C 1
ATOM 639 O O . CYS A 1 81 ? 2.897 -4.764 -5.284 1.00 92.12 81 CYS A O 1
ATOM 641 N N . SER A 1 82 ? 4.423 -3.273 -5.983 1.00 89.88 82 SER A N 1
ATOM 642 C CA . SER A 1 82 ? 4.512 -3.794 -7.345 1.00 89.88 82 SER A CA 1
ATOM 643 C C . SER A 1 82 ? 5.407 -5.036 -7.439 1.00 89.88 82 SER A C 1
ATOM 645 O O . SER A 1 82 ? 6.027 -5.460 -6.461 1.00 89.88 82 SER A O 1
ATOM 647 N N . ASP A 1 83 ? 5.470 -5.628 -8.635 1.00 87.94 83 ASP A N 1
ATOM 648 C CA . ASP A 1 83 ? 6.412 -6.705 -8.984 1.00 87.94 83 ASP A CA 1
ATOM 649 C C . ASP A 1 83 ? 6.285 -7.976 -8.115 1.00 87.94 83 ASP A C 1
ATOM 651 O O . ASP A 1 83 ? 7.245 -8.719 -7.925 1.00 87.94 83 ASP A O 1
ATOM 655 N N . GLY A 1 84 ? 5.094 -8.233 -7.560 1.00 84.12 84 GLY A N 1
ATOM 656 C CA . GLY A 1 84 ? 4.824 -9.405 -6.717 1.00 84.12 84 GLY A CA 1
ATOM 657 C C . GLY A 1 84 ? 5.442 -9.339 -5.316 1.00 84.12 84 GLY A C 1
ATOM 658 O O . GLY A 1 84 ? 5.379 -10.320 -4.569 1.00 84.12 84 GLY A O 1
ATOM 659 N N . LEU A 1 85 ? 6.021 -8.196 -4.939 1.00 90.44 85 LEU A N 1
ATOM 660 C CA . LEU A 1 85 ? 6.536 -7.973 -3.595 1.00 90.44 85 LEU A CA 1
ATOM 661 C C . LEU A 1 85 ? 5.398 -7.886 -2.575 1.00 90.44 85 LEU A C 1
ATOM 663 O O . LEU A 1 85 ? 4.254 -7.557 -2.893 1.00 90.44 85 LEU A O 1
ATOM 667 N N . LYS A 1 86 ? 5.729 -8.170 -1.316 1.00 90.00 86 LYS A N 1
ATOM 668 C CA . LYS A 1 86 ? 4.786 -8.111 -0.200 1.00 90.00 86 LYS A CA 1
ATOM 669 C C . LYS A 1 86 ? 5.261 -7.107 0.833 1.00 90.00 86 LYS A C 1
ATOM 671 O O . LYS A 1 86 ? 6.458 -6.995 1.087 1.00 90.00 86 LYS A O 1
ATOM 676 N N . VAL A 1 87 ? 4.301 -6.410 1.426 1.00 91.69 87 VAL A N 1
ATOM 677 C CA . VAL A 1 87 ? 4.536 -5.515 2.557 1.00 91.69 87 VAL A CA 1
ATOM 678 C C . VAL A 1 87 ? 5.057 -6.342 3.728 1.00 91.69 87 VAL A C 1
ATOM 680 O O . VAL A 1 87 ? 4.477 -7.374 4.073 1.00 91.69 87 VAL A O 1
ATOM 683 N N . ASP A 1 88 ? 6.139 -5.888 4.350 1.00 91.00 88 ASP A N 1
ATOM 684 C CA . ASP A 1 88 ? 6.626 -6.472 5.593 1.00 91.00 88 ASP A CA 1
ATOM 685 C C . ASP A 1 88 ? 5.653 -6.122 6.739 1.00 91.00 88 ASP A C 1
ATOM 687 O O . ASP A 1 88 ? 5.423 -4.941 7.006 1.00 91.00 88 ASP A O 1
ATOM 691 N N . PRO A 1 89 ? 5.079 -7.110 7.450 1.00 87.25 89 PRO A N 1
ATOM 692 C CA . PRO A 1 89 ? 4.091 -6.861 8.498 1.00 87.25 89 PRO A CA 1
ATOM 693 C C . PRO A 1 89 ? 4.661 -6.163 9.741 1.00 87.25 89 PRO A C 1
ATOM 695 O O . PRO A 1 89 ? 3.889 -5.634 10.534 1.00 87.25 89 PRO A O 1
ATOM 698 N N . LYS A 1 90 ? 5.986 -6.170 9.939 1.00 87.50 90 LYS A N 1
ATOM 699 C CA . LYS A 1 90 ? 6.652 -5.527 11.081 1.00 87.50 90 LYS A CA 1
ATOM 700 C C . LYS A 1 90 ? 7.003 -4.077 10.789 1.00 87.50 90 LYS A C 1
ATOM 702 O O . LYS A 1 90 ? 6.824 -3.218 11.645 1.00 87.50 90 LYS A O 1
ATOM 707 N N . THR A 1 91 ? 7.542 -3.810 9.601 1.00 89.69 91 THR A N 1
ATOM 708 C CA . THR A 1 91 ? 7.963 -2.453 9.216 1.00 89.69 91 THR A CA 1
ATOM 709 C C . THR A 1 91 ? 6.859 -1.680 8.501 1.00 89.69 91 THR A C 1
ATOM 711 O O . THR A 1 91 ? 6.927 -0.457 8.426 1.00 89.69 91 THR A O 1
ATOM 714 N N . HIS A 1 92 ? 5.834 -2.378 8.002 1.00 90.81 92 HIS A N 1
ATOM 715 C CA . HIS A 1 92 ? 4.805 -1.861 7.100 1.00 90.81 92 HIS A CA 1
ATOM 716 C C . HIS A 1 92 ? 5.387 -1.225 5.836 1.00 90.81 92 HIS A C 1
ATOM 718 O O . HIS A 1 92 ? 4.809 -0.281 5.303 1.00 90.81 92 HIS A O 1
ATOM 724 N N . ARG A 1 93 ? 6.546 -1.710 5.367 1.00 91.94 93 ARG A N 1
ATOM 725 C CA . ARG A 1 93 ? 7.219 -1.197 4.171 1.00 91.94 93 ARG A CA 1
ATOM 726 C C . ARG A 1 93 ? 7.345 -2.257 3.086 1.00 91.94 93 ARG A C 1
ATOM 728 O O . ARG A 1 93 ? 7.518 -3.442 3.366 1.00 91.94 93 ARG A O 1
ATOM 735 N N . CYS A 1 94 ? 7.274 -1.813 1.838 1.00 90.94 94 CYS A N 1
ATOM 736 C CA . CYS A 1 94 ? 7.640 -2.612 0.679 1.00 90.94 94 CYS A CA 1
ATOM 737 C C . CYS A 1 94 ? 9.169 -2.727 0.582 1.00 90.94 94 CYS A C 1
ATOM 739 O O . CYS A 1 94 ? 9.858 -1.714 0.744 1.00 90.94 94 CYS A O 1
ATOM 741 N N . PRO A 1 95 ? 9.707 -3.914 0.253 1.00 90.50 95 PRO A N 1
ATOM 742 C CA . PRO A 1 95 ? 11.103 -4.058 -0.141 1.00 90.50 95 PRO A CA 1
ATOM 743 C C . PRO A 1 95 ? 11.440 -3.187 -1.357 1.00 90.50 95 PRO A C 1
ATOM 745 O O . PRO A 1 95 ? 10.564 -2.832 -2.151 1.00 90.50 95 PRO A O 1
ATOM 748 N N . GLU A 1 96 ? 12.721 -2.868 -1.536 1.00 86.50 96 GLU A N 1
ATOM 749 C CA . GLU A 1 96 ? 13.163 -2.202 -2.759 1.00 86.50 96 GLU A CA 1
ATOM 750 C C . GLU A 1 96 ? 13.004 -3.136 -3.966 1.00 86.50 96 GLU A C 1
ATOM 752 O O . GLU A 1 96 ? 13.493 -4.263 -3.973 1.00 86.50 96 GLU A O 1
ATOM 757 N N . ASN A 1 97 ? 12.348 -2.643 -5.014 1.00 85.69 97 ASN A N 1
ATOM 758 C CA . ASN A 1 97 ? 12.167 -3.339 -6.293 1.00 85.69 97 ASN A CA 1
ATOM 759 C C . ASN A 1 97 ? 13.117 -2.824 -7.388 1.00 85.69 97 ASN A C 1
ATOM 761 O O . ASN A 1 97 ? 12.894 -3.081 -8.568 1.00 85.69 97 ASN A O 1
ATOM 765 N N . ASN A 1 98 ? 14.137 -2.042 -7.015 1.00 84.38 98 ASN A N 1
ATOM 766 C CA . ASN A 1 98 ? 15.031 -1.337 -7.936 1.00 84.38 98 ASN A CA 1
ATOM 767 C C . ASN A 1 98 ? 14.342 -0.363 -8.910 1.00 84.38 98 ASN A C 1
ATOM 769 O O . ASN A 1 98 ? 14.963 0.023 -9.901 1.00 84.38 98 ASN A O 1
ATOM 773 N N . ALA A 1 99 ? 13.121 0.101 -8.612 1.00 84.00 99 ALA A N 1
ATOM 774 C CA . ALA A 1 99 ? 12.532 1.215 -9.343 1.00 84.00 99 ALA A CA 1
ATOM 775 C C . ALA A 1 99 ? 13.363 2.489 -9.108 1.00 84.00 99 ALA A C 1
ATOM 777 O O . ALA A 1 99 ? 13.402 3.013 -7.992 1.00 84.00 99 ALA A O 1
ATOM 778 N N . LYS A 1 100 ? 14.079 2.959 -10.134 1.00 85.25 100 LYS A N 1
ATOM 779 C CA . LYS A 1 100 ? 15.029 4.077 -10.041 1.00 85.25 100 LYS A CA 1
ATOM 780 C C . LYS A 1 100 ? 14.814 5.083 -11.163 1.00 85.25 100 LYS A C 1
ATOM 782 O O . LYS A 1 100 ? 14.445 4.723 -12.279 1.00 85.25 100 LYS A O 1
ATOM 787 N N . VAL A 1 101 ? 15.113 6.338 -10.842 1.00 87.94 101 VAL A N 1
ATOM 788 C CA . VAL A 1 101 ? 15.241 7.439 -11.798 1.00 87.94 101 VAL A CA 1
ATOM 789 C C . VAL A 1 101 ? 16.726 7.728 -11.971 1.00 87.94 101 VAL A C 1
ATOM 791 O O . VAL A 1 101 ? 17.454 7.889 -10.988 1.00 87.94 101 VAL A O 1
ATOM 794 N N . ASN A 1 102 ? 17.187 7.808 -13.209 1.00 85.25 102 ASN A N 1
ATOM 795 C CA . ASN A 1 102 ? 18.518 8.293 -13.515 1.00 85.25 102 ASN A CA 1
ATOM 796 C C . ASN A 1 102 ? 18.500 9.827 -13.543 1.00 85.25 102 ASN A C 1
ATOM 798 O O . ASN A 1 102 ? 17.875 10.443 -14.398 1.00 85.25 102 ASN A O 1
ATOM 802 N N . LEU A 1 103 ? 19.207 10.460 -12.606 1.00 88.81 103 LEU A N 1
ATOM 803 C CA . LEU A 1 103 ? 19.229 11.922 -12.467 1.00 88.81 103 LEU A CA 1
ATOM 804 C C . LEU A 1 103 ? 19.971 12.647 -13.604 1.00 88.81 103 LEU A C 1
ATOM 806 O O . LEU A 1 103 ? 19.900 13.869 -13.684 1.00 88.81 103 LEU A O 1
ATOM 810 N N . LYS A 1 104 ? 20.713 11.923 -14.452 1.00 90.69 104 LYS A N 1
ATOM 811 C CA . LYS A 1 104 ? 21.486 12.516 -15.555 1.00 90.69 104 LYS A CA 1
ATOM 812 C C . LYS A 1 104 ? 20.676 12.669 -16.838 1.00 90.69 104 LYS A C 1
ATOM 814 O O . LYS A 1 104 ? 20.873 13.641 -17.556 1.00 90.69 104 LYS A O 1
ATOM 819 N N . ASP A 1 105 ? 19.814 11.702 -17.133 1.00 89.88 105 ASP A N 1
ATOM 820 C CA . ASP A 1 105 ? 19.029 11.646 -18.375 1.00 89.88 105 ASP A CA 1
ATOM 821 C C . ASP A 1 105 ? 17.516 11.540 -18.128 1.00 89.88 105 ASP A C 1
ATOM 823 O O . ASP A 1 105 ? 16.741 11.411 -19.073 1.00 89.88 105 ASP A O 1
ATOM 827 N N . CYS A 1 106 ? 17.094 11.603 -16.862 1.00 84.88 106 CYS A N 1
ATOM 828 C CA . CYS A 1 106 ? 15.709 11.468 -16.415 1.00 84.88 106 CYS A CA 1
ATOM 829 C C . CYS A 1 106 ? 15.040 10.141 -16.820 1.00 84.88 106 CYS A C 1
ATOM 831 O O . CYS A 1 106 ? 13.819 10.021 -16.712 1.00 84.88 106 CYS A O 1
ATOM 833 N N . SER A 1 107 ? 15.804 9.134 -17.264 1.00 86.06 107 SER A N 1
ATOM 834 C CA . SER A 1 107 ? 15.262 7.819 -17.604 1.00 86.06 107 SER A CA 1
ATOM 835 C C . SER A 1 107 ? 14.816 7.056 -16.355 1.00 86.06 107 SER A C 1
ATOM 837 O O . SER A 1 107 ? 15.372 7.214 -15.265 1.00 86.06 107 SER A O 1
ATOM 839 N N . ILE A 1 108 ? 13.789 6.222 -16.512 1.00 86.25 108 ILE A N 1
ATOM 840 C CA . ILE A 1 108 ? 13.212 5.410 -15.438 1.00 86.25 108 ILE A CA 1
ATOM 841 C C . ILE A 1 108 ? 13.407 3.925 -15.734 1.00 86.25 108 ILE A C 1
ATOM 843 O O . ILE A 1 108 ? 13.391 3.497 -16.887 1.00 86.25 108 ILE A O 1
ATOM 847 N N . SER A 1 109 ? 13.565 3.120 -14.690 1.00 83.44 109 SER A N 1
ATOM 848 C CA . SER A 1 109 ? 13.483 1.660 -14.796 1.00 83.44 109 SER A CA 1
ATOM 849 C C . SER A 1 109 ? 12.063 1.202 -15.150 1.00 83.44 109 SER A C 1
ATOM 851 O O . SER A 1 109 ? 11.092 1.811 -14.704 1.00 83.44 109 SER A O 1
ATOM 853 N N . ASN A 1 110 ? 11.934 0.060 -15.826 1.00 82.81 110 ASN A N 1
ATOM 854 C CA . ASN A 1 110 ? 10.632 -0.527 -16.175 1.00 82.81 110 ASN A CA 1
ATOM 855 C C . ASN A 1 110 ? 9.934 -1.277 -15.019 1.00 82.81 110 ASN A C 1
ATOM 857 O O . ASN A 1 110 ? 8.878 -1.863 -15.235 1.00 82.81 110 ASN A O 1
ATOM 861 N N . ASN A 1 111 ? 10.511 -1.292 -13.813 1.00 86.69 111 ASN A N 1
ATOM 862 C CA . ASN A 1 111 ? 9.920 -1.929 -12.633 1.00 86.69 111 ASN A CA 1
ATOM 863 C C . ASN A 1 111 ? 8.707 -1.143 -12.124 1.00 86.69 111 ASN A C 1
ATOM 865 O O . ASN A 1 111 ? 8.746 0.087 -12.063 1.00 86.69 111 ASN A O 1
ATOM 869 N N . GLY A 1 112 ? 7.659 -1.856 -11.712 1.00 87.44 112 GLY A N 1
ATOM 870 C CA . G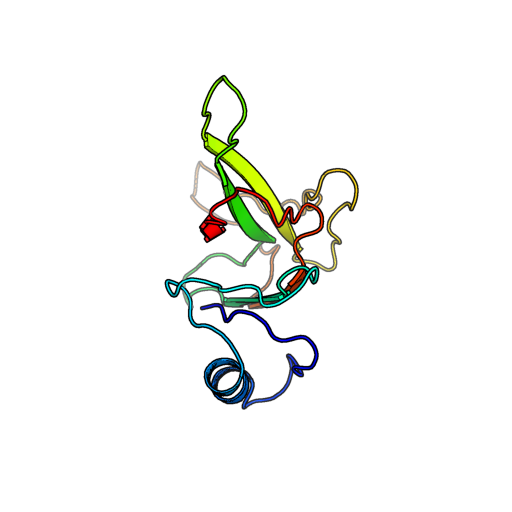LY A 1 112 ? 6.413 -1.265 -11.235 1.00 87.44 112 GLY A CA 1
ATOM 871 C C . GLY A 1 112 ? 5.170 -1.863 -11.890 1.00 87.44 112 GLY A C 1
ATOM 872 O O . GLY A 1 112 ? 5.238 -2.763 -12.722 1.00 87.44 112 GLY A O 1
ATOM 873 N N . ALA A 1 113 ? 4.004 -1.351 -11.505 1.00 88.69 113 ALA A N 1
ATOM 874 C CA . ALA A 1 113 ? 2.708 -1.800 -12.002 1.00 88.69 113 ALA A CA 1
ATOM 875 C C . ALA A 1 113 ? 1.951 -0.672 -12.716 1.00 88.69 113 ALA A C 1
ATOM 877 O O . ALA A 1 113 ? 2.080 0.506 -12.377 1.00 88.69 113 ALA A O 1
ATOM 878 N N . SER A 1 114 ? 1.127 -1.029 -13.702 1.00 89.44 114 SER A N 1
ATOM 879 C CA . SER A 1 114 ? 0.174 -0.095 -14.314 1.00 89.44 114 SER A CA 1
ATOM 880 C C . SER A 1 114 ? -0.976 0.255 -13.370 1.00 89.44 114 SER A C 1
ATOM 882 O O . SER A 1 114 ? -1.502 1.364 -13.421 1.00 89.44 114 SER A O 1
ATOM 884 N N . GLU A 1 115 ? -1.341 -0.677 -12.498 1.00 89.44 115 GLU A N 1
ATOM 885 C CA . GLU A 1 115 ? -2.442 -0.567 -11.557 1.00 89.44 115 GLU A CA 1
ATOM 886 C C . GLU A 1 115 ? -2.085 -1.282 -10.254 1.00 89.44 115 GLU A C 1
ATOM 888 O O . GLU A 1 115 ? -1.520 -2.375 -10.266 1.00 89.44 115 GLU A O 1
ATOM 893 N N . LEU A 1 116 ? -2.447 -0.670 -9.128 1.00 89.06 116 LEU A N 1
ATOM 894 C CA . LEU A 1 116 ? -2.402 -1.291 -7.810 1.00 89.06 116 LEU A CA 1
ATOM 895 C C . LEU A 1 116 ? -3.754 -1.092 -7.128 1.00 89.06 116 LEU A C 1
ATOM 897 O O . LEU A 1 116 ? -4.239 0.036 -7.017 1.00 89.06 116 LEU A O 1
ATOM 901 N N . LYS A 1 117 ? -4.344 -2.187 -6.647 1.00 88.62 117 LYS A N 1
ATOM 902 C CA . LYS A 1 117 ? -5.599 -2.195 -5.890 1.00 88.62 117 LYS A CA 1
ATOM 903 C C . LYS A 1 117 ? -5.485 -3.120 -4.687 1.00 88.62 117 LYS A C 1
ATOM 905 O O . LYS A 1 117 ? -4.939 -4.215 -4.798 1.00 88.62 117 LYS A O 1
ATOM 910 N N . THR A 1 118 ? -5.974 -2.677 -3.538 1.00 87.31 118 THR A N 1
ATOM 911 C CA . THR A 1 118 ? -5.946 -3.459 -2.300 1.00 87.31 118 THR A CA 1
ATOM 912 C C . THR A 1 118 ? -7.045 -3.013 -1.343 1.00 87.31 118 THR A C 1
ATOM 914 O O . THR A 1 118 ? -7.561 -1.897 -1.448 1.00 87.31 118 THR A O 1
ATOM 917 N N . ILE A 1 119 ? -7.377 -3.884 -0.392 1.00 86.94 119 ILE A N 1
ATOM 918 C CA . ILE A 1 119 ? -8.165 -3.534 0.787 1.00 86.94 119 ILE A CA 1
ATOM 919 C C . ILE A 1 119 ? -7.191 -3.434 1.957 1.00 86.94 119 ILE A C 1
ATOM 921 O O . ILE A 1 119 ? -6.559 -4.419 2.336 1.00 86.94 119 ILE A O 1
ATOM 925 N N . TRP A 1 120 ? -7.056 -2.242 2.527 1.00 86.19 120 TRP A N 1
ATOM 926 C CA . TRP A 1 120 ? -6.237 -2.004 3.708 1.00 86.19 120 TRP A CA 1
ATOM 927 C C . TRP A 1 120 ? -7.115 -1.909 4.953 1.00 86.19 120 TRP A C 1
ATOM 929 O O . TRP A 1 120 ? -8.170 -1.287 4.927 1.00 86.19 120 TRP A O 1
ATOM 939 N N . THR A 1 121 ? -6.683 -2.522 6.049 1.00 85.62 121 THR A N 1
ATOM 940 C CA . THR A 1 121 ? -7.337 -2.407 7.358 1.00 85.62 121 THR A CA 1
ATOM 941 C C . THR A 1 121 ? -6.335 -1.804 8.319 1.00 85.62 121 THR A C 1
ATOM 943 O O . THR A 1 121 ? -5.200 -2.274 8.372 1.00 85.62 121 THR A O 1
ATOM 946 N N . ASP A 1 122 ? -6.740 -0.778 9.065 1.00 83.69 122 ASP A N 1
ATOM 947 C CA . ASP A 1 122 ? -5.857 -0.115 10.025 1.00 83.69 122 ASP A CA 1
ATOM 948 C C . ASP A 1 122 ? -5.521 -1.066 11.195 1.00 83.69 122 ASP A C 1
ATOM 950 O O . ASP A 1 122 ? -6.413 -1.378 11.999 1.00 83.69 122 ASP A O 1
ATOM 954 N N . PRO A 1 123 ? -4.261 -1.544 11.311 1.00 82.94 123 PRO A N 1
ATOM 955 C CA . PRO A 1 123 ? -3.872 -2.495 12.352 1.00 82.94 123 PRO A CA 1
ATOM 956 C C . PRO A 1 123 ? -3.777 -1.833 13.732 1.00 82.94 123 PRO A C 1
ATOM 958 O O . PRO A 1 123 ? -3.938 -2.500 14.749 1.00 82.94 123 PRO A O 1
ATOM 961 N N . ASP A 1 124 ? -3.549 -0.518 13.764 1.00 80.25 124 ASP A N 1
ATOM 962 C CA . ASP A 1 124 ? -3.308 0.270 14.973 1.00 80.25 124 ASP A CA 1
ATOM 963 C C . ASP A 1 124 ? -4.517 1.175 15.292 1.00 80.25 124 ASP A C 1
ATOM 965 O O . ASP A 1 124 ? -4.365 2.279 15.833 1.00 80.25 124 ASP A O 1
ATOM 969 N N . PHE A 1 125 ? -5.727 0.777 14.888 1.00 78.81 125 PHE A N 1
ATOM 970 C CA . PHE A 1 125 ? -6.934 1.572 15.108 1.00 78.81 125 PHE A CA 1
ATOM 971 C C . PHE A 1 125 ? -7.271 1.673 16.605 1.00 78.81 125 PHE A C 1
ATOM 973 O O . PHE A 1 125 ? -7.408 0.667 17.304 1.00 78.81 125 PHE A O 1
ATOM 980 N N . LYS A 1 126 ? -7.433 2.905 17.108 1.00 72.75 126 LYS A N 1
ATOM 981 C CA . LYS A 1 126 ? -7.827 3.192 18.496 1.00 72.75 126 LYS A CA 1
ATOM 982 C C . LYS A 1 126 ? -9.072 4.077 18.509 1.00 72.75 126 LYS A C 1
ATOM 984 O O . LYS A 1 126 ? -9.025 5.223 18.081 1.00 72.75 126 LYS A O 1
ATOM 989 N N . LYS A 1 127 ? -10.174 3.554 19.058 1.00 65.69 127 LYS A N 1
ATOM 990 C CA . LYS A 1 127 ? -11.491 4.219 19.086 1.00 65.69 127 LYS A CA 1
ATOM 991 C C . LYS A 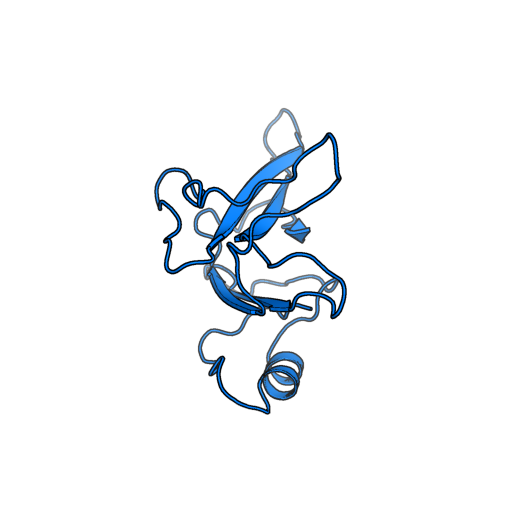1 127 ? -11.523 5.519 19.897 1.00 65.69 127 LYS A C 1
ATOM 993 O O . LYS A 1 127 ? -12.232 6.458 19.547 1.00 65.69 127 LYS A O 1
ATOM 998 N N . ARG A 1 128 ? -10.817 5.566 21.031 1.00 53.91 128 ARG A N 1
ATOM 999 C CA . ARG A 1 128 ? -10.835 6.733 21.923 1.00 53.91 128 ARG A CA 1
ATOM 1000 C C . ARG A 1 128 ? -9.731 7.696 21.531 1.00 53.91 128 ARG A C 1
ATOM 1002 O O . ARG A 1 128 ? -8.605 7.566 21.997 1.00 53.91 128 ARG A O 1
ATOM 1009 N N . GLY A 1 129 ? -10.115 8.676 20.722 1.00 50.72 129 GLY A N 1
ATOM 1010 C CA . GLY A 1 129 ? -9.407 9.941 20.674 1.00 50.72 129 GLY A CA 1
ATOM 1011 C C . GLY A 1 129 ? -8.376 10.068 19.559 1.00 50.72 129 GLY A C 1
ATOM 1012 O O . GLY A 1 129 ? -7.247 10.457 19.794 1.00 50.72 129 GLY A O 1
ATOM 1013 N N . GLY A 1 130 ? -8.744 9.734 18.331 1.00 53.88 130 GLY A N 1
ATOM 1014 C CA . GLY A 1 130 ? -7.916 10.073 17.184 1.00 53.88 130 GLY A CA 1
ATOM 1015 C C . GLY A 1 130 ? -8.812 10.443 16.024 1.00 53.88 130 GLY A C 1
ATOM 1016 O O . GLY A 1 130 ? -9.639 9.636 15.611 1.00 53.88 130 GLY A O 1
ATOM 1017 N N . VAL A 1 131 ? -8.656 11.653 15.493 1.00 57.19 131 VAL A N 1
ATOM 1018 C CA . VAL A 1 131 ? -9.138 11.945 14.142 1.00 57.19 131 VAL A CA 1
ATOM 1019 C C . VAL A 1 131 ? -8.200 11.205 13.200 1.00 57.19 131 VAL A C 1
ATOM 1021 O O . VAL A 1 131 ? -7.017 11.533 13.150 1.00 57.19 131 VAL A O 1
ATOM 1024 N N . LEU A 1 132 ? -8.700 10.179 12.512 1.00 62.72 132 LEU A N 1
ATOM 1025 C CA . LEU A 1 132 ? -7.927 9.468 11.501 1.00 62.72 132 LEU A CA 1
ATOM 1026 C C . LEU A 1 132 ? -7.937 10.292 10.214 1.00 62.72 132 LEU A C 1
ATOM 1028 O O . LEU A 1 132 ? -8.961 10.390 9.544 1.00 62.72 132 LEU A O 1
ATOM 1032 N N . LEU A 1 133 ? -6.790 10.868 9.871 1.00 64.31 133 LEU A N 1
ATOM 1033 C CA . LEU A 1 133 ? -6.592 11.568 8.606 1.00 64.31 133 LEU A CA 1
ATOM 1034 C C . LEU A 1 133 ? -5.778 10.674 7.677 1.00 64.31 133 LEU A C 1
ATOM 1036 O O . LEU A 1 133 ? -4.674 10.276 8.043 1.00 64.31 133 LEU A O 1
ATOM 1040 N N . LEU A 1 134 ? -6.320 10.369 6.496 1.00 63.81 134 LEU A N 1
ATOM 1041 C CA . LEU A 1 134 ? -5.599 9.668 5.435 1.00 63.81 134 LEU A CA 1
ATOM 1042 C C . LEU A 1 134 ? -5.232 10.651 4.321 1.00 63.81 134 LEU A C 1
ATOM 1044 O O . LEU A 1 134 ? -6.093 11.406 3.867 1.00 63.81 134 LEU A O 1
ATOM 1048 N N . ARG A 1 135 ? -3.964 10.639 3.903 1.00 59.03 135 ARG A N 1
ATOM 1049 C CA . ARG A 1 135 ? -3.461 11.373 2.733 1.00 59.03 135 ARG A CA 1
ATOM 1050 C C . ARG A 1 135 ? -2.975 10.415 1.660 1.00 59.03 135 ARG A C 1
ATOM 1052 O O . ARG A 1 135 ? -2.451 9.342 2.044 1.00 59.03 135 ARG A O 1
#

Sequence (135 aa):
MGVFSLKDVDLNSDDLVKKAYEKGVPMGADLISEGNESPHFIVWAQRDSYGAPLQRLQVIKGWYDHGPDKETKEKVYDVACSDGLKVDPKTHRCPENNAKVNLKDCSISNNGASELKTIWTDPDFKKRGGVLLLR

Foldseek 3Di:
DKWKADDDADPPDPCRVVVRVVGTDDPPDADDDPDPFFMKMKDKDFADPPGAAAAFDKKKKWWFDPPPVRDIDIDIATFGGFPPFDQDPVNNDTDDPPFDADPPPRDTDNTHHRMDIDMDTDPPDDPPGIRTDID

pLDDT: mean 77.87, std 11.88, range [40.84, 92.44]

Secondary structure (DSSP, 8-state):
--EE--SS--TT-TTHHHHHHHHSEETTS-----SSPPPEEEEEEE--TTSPPB-EEEEEEEEE--STT--EEEEEEEEEESTT----TTT--PPP----B-TTT--B-S-SBSEEEEEEE-TT--SSS---EE-

Radius of gyration: 16.88 Å; chains: 1; bounding box: 45×26×48 Å